Protein AF-A0A965HLG8-F1 (afdb_monomer_lite)

Sequence (120 aa):
MIAYPTDIGPIRDEAHYARMSAKLDALLGEVGSNETSPLMELVDIVGDLIADYEAGRHSLPEVSGVEALKFLMTQHGLKQSDWPEIGSQGVVSEILTGKRDLNLRPALALSARFGLSTAT

pLDDT: mean 81.41, std 14.02, range [40.5, 95.5]

Structure (mmCIF, N/CA/C/O backbone):
data_AF-A0A965HLG8-F1
#
_entry.id   AF-A0A965HLG8-F1
#
loop_
_atom_site.group_PDB
_atom_site.id
_atom_site.type_symbol
_atom_site.label_atom_id
_atom_site.label_alt_id
_atom_site.label_comp_id
_atom_site.label_asym_id
_atom_site.label_entity_id
_atom_site.label_seq_id
_atom_site.pdbx_PDB_ins_code
_atom_site.Cartn_x
_atom_site.Cartn_y
_atom_site.Cartn_z
_atom_site.occupancy
_atom_site.B_iso_or_equiv
_atom_site.auth_seq_id
_atom_site.auth_comp_id
_atom_site.auth_asym_id
_atom_site.auth_atom_id
_atom_site.pdbx_PDB_model_num
ATOM 1 N N . MET A 1 1 ? 13.142 -12.558 -41.364 1.00 40.50 1 MET A N 1
ATOM 2 C CA . MET A 1 1 ? 12.798 -11.514 -40.380 1.00 40.50 1 MET A CA 1
ATOM 3 C C . MET A 1 1 ? 12.504 -12.228 -39.073 1.00 40.50 1 MET A C 1
ATOM 5 O O . MET A 1 1 ? 11.495 -12.913 -38.995 1.00 40.50 1 MET A O 1
ATOM 9 N N . ILE A 1 2 ? 13.444 -12.218 -38.129 1.00 40.94 2 ILE A N 1
ATOM 10 C CA . ILE A 1 2 ? 13.251 -12.859 -36.823 1.00 40.94 2 ILE A CA 1
ATOM 11 C C . ILE A 1 2 ? 12.498 -11.837 -35.974 1.00 40.94 2 ILE A C 1
ATOM 13 O O . ILE A 1 2 ? 13.034 -10.768 -35.696 1.00 40.94 2 ILE A O 1
ATOM 17 N N . ALA A 1 3 ? 11.239 -12.118 -35.642 1.00 43.38 3 ALA A N 1
ATOM 18 C CA . ALA A 1 3 ? 10.528 -11.340 -34.640 1.00 43.38 3 ALA A CA 1
ATOM 19 C C . ALA A 1 3 ? 11.217 -11.618 -33.303 1.00 43.38 3 ALA A C 1
ATOM 21 O O . ALA A 1 3 ? 11.170 -12.746 -32.818 1.00 43.38 3 ALA A O 1
ATOM 22 N N . TYR A 1 4 ? 11.908 -10.627 -32.745 1.00 41.56 4 TYR A N 1
ATOM 23 C CA . TYR A 1 4 ? 12.339 -10.699 -31.357 1.00 41.56 4 TYR A CA 1
ATOM 24 C C . TYR A 1 4 ? 11.082 -10.502 -30.514 1.00 41.56 4 TYR A C 1
ATOM 26 O O . TYR A 1 4 ? 10.489 -9.425 -30.586 1.00 41.56 4 TYR A O 1
ATOM 34 N N . PRO A 1 5 ? 10.606 -11.518 -29.776 1.00 60.31 5 PRO A N 1
ATOM 35 C CA . PRO A 1 5 ? 9.499 -11.303 -28.869 1.00 60.31 5 PRO A CA 1
ATOM 36 C C . PRO A 1 5 ? 9.982 -10.326 -27.797 1.00 60.31 5 PRO A C 1
ATOM 38 O O . PRO A 1 5 ? 10.832 -10.658 -26.976 1.00 60.31 5 PRO A O 1
ATOM 41 N N . THR A 1 6 ? 9.459 -9.103 -27.823 1.00 68.00 6 THR A N 1
ATOM 42 C CA . THR A 1 6 ? 9.771 -8.068 -26.829 1.00 68.00 6 THR A CA 1
ATOM 43 C C . THR A 1 6 ? 9.367 -8.524 -25.412 1.00 68.00 6 THR A C 1
ATOM 45 O O . THR A 1 6 ? 9.934 -8.061 -24.422 1.00 68.00 6 THR A O 1
ATOM 48 N N . ASP A 1 7 ? 8.433 -9.487 -25.317 1.00 81.44 7 ASP A N 1
ATOM 49 C CA . ASP A 1 7 ? 7.845 -10.045 -24.080 1.00 81.44 7 ASP A CA 1
ATOM 50 C C . ASP A 1 7 ? 7.169 -8.975 -23.194 1.00 81.44 7 ASP A C 1
ATOM 52 O O . ASP A 1 7 ? 6.882 -9.210 -22.025 1.00 81.44 7 ASP A O 1
ATOM 56 N N . ILE A 1 8 ? 6.896 -7.797 -23.773 1.00 87.00 8 ILE A N 1
ATOM 57 C CA . ILE A 1 8 ? 6.159 -6.682 -23.169 1.00 87.00 8 ILE A CA 1
ATOM 58 C C . ILE A 1 8 ? 4.724 -6.728 -23.693 1.00 87.00 8 ILE A C 1
ATOM 60 O O . ILE A 1 8 ? 4.493 -6.693 -24.903 1.00 87.00 8 ILE A O 1
ATOM 64 N N . GLY A 1 9 ? 3.766 -6.833 -22.778 1.00 90.25 9 GLY A N 1
ATOM 65 C CA . GLY A 1 9 ? 2.337 -6.914 -23.060 1.00 90.25 9 GLY A CA 1
ATOM 66 C C . GLY A 1 9 ? 1.546 -7.272 -21.798 1.00 90.25 9 GLY A C 1
ATOM 67 O O . GLY A 1 9 ? 2.152 -7.392 -20.733 1.00 90.25 9 GLY A O 1
ATOM 68 N N . PRO A 1 10 ? 0.218 -7.473 -21.907 1.00 91.56 10 PRO A N 1
ATOM 69 C CA . PRO A 1 10 ? -0.637 -7.785 -20.763 1.00 91.56 10 PRO A CA 1
ATOM 70 C C . PRO A 1 10 ? -0.119 -8.987 -19.975 1.00 91.56 10 PRO A C 1
ATOM 72 O O . PRO A 1 10 ? 0.114 -10.051 -20.560 1.00 91.56 10 PRO A O 1
ATOM 75 N N . ILE A 1 11 ? 0.047 -8.808 -18.665 1.00 92.69 11 ILE A N 1
ATOM 76 C CA . ILE A 1 11 ? 0.599 -9.824 -17.769 1.00 92.69 11 ILE A CA 1
ATOM 77 C C . ILE A 1 11 ? -0.465 -10.885 -17.492 1.00 92.69 11 ILE A C 1
ATOM 79 O O . ILE A 1 11 ? -1.588 -10.579 -17.097 1.00 92.69 11 ILE A O 1
ATOM 83 N N . ARG A 1 12 ? -0.122 -12.153 -17.738 1.00 88.69 12 ARG A N 1
ATOM 84 C CA . ARG A 1 12 ? -1.091 -13.268 -17.705 1.00 88.69 12 ARG A CA 1
ATOM 85 C C . ARG A 1 12 ? -0.958 -14.165 -16.486 1.00 88.69 12 ARG A C 1
ATOM 87 O O . ARG A 1 12 ? -1.917 -14.832 -16.103 1.00 88.69 12 ARG A O 1
ATOM 94 N N . ASP A 1 13 ? 0.236 -14.214 -15.917 1.00 89.81 13 ASP A N 1
ATOM 95 C CA . ASP A 1 13 ? 0.590 -15.099 -14.822 1.00 89.81 13 ASP A CA 1
ATOM 96 C C . ASP A 1 13 ? 1.776 -14.544 -14.026 1.00 89.81 13 ASP A C 1
ATOM 98 O O . ASP A 1 13 ? 2.414 -13.559 -14.403 1.00 89.81 13 ASP A O 1
ATOM 102 N N . GLU A 1 14 ? 2.078 -15.223 -12.923 1.00 90.06 14 GLU A N 1
ATOM 103 C CA . GLU A 1 14 ? 3.118 -14.825 -11.980 1.00 90.06 14 GLU A CA 1
ATOM 104 C C . GLU A 1 14 ? 4.526 -14.883 -12.582 1.00 90.06 14 GLU A C 1
ATOM 106 O O . GLU A 1 14 ? 5.399 -14.085 -12.247 1.00 90.06 14 GLU A O 1
ATOM 111 N N . ALA A 1 15 ? 4.760 -15.813 -13.510 1.00 92.31 15 ALA A N 1
ATOM 112 C CA . ALA A 1 15 ? 6.051 -15.926 -14.171 1.00 92.31 15 ALA A CA 1
ATOM 113 C C . ALA A 1 15 ? 6.268 -14.759 -15.141 1.00 92.31 15 ALA A C 1
ATOM 115 O O . ALA A 1 15 ? 7.393 -14.283 -15.288 1.00 92.31 15 ALA A O 1
ATOM 116 N N . HIS A 1 16 ? 5.217 -14.307 -15.828 1.00 93.06 16 HIS A N 1
ATOM 117 C CA . HIS A 1 16 ? 5.253 -13.125 -16.684 1.00 93.06 16 HIS A CA 1
ATOM 118 C C . HIS A 1 16 ? 5.399 -11.850 -15.857 1.00 93.06 16 HIS A C 1
ATOM 120 O O . HIS A 1 16 ? 6.221 -11.011 -16.217 1.00 93.06 16 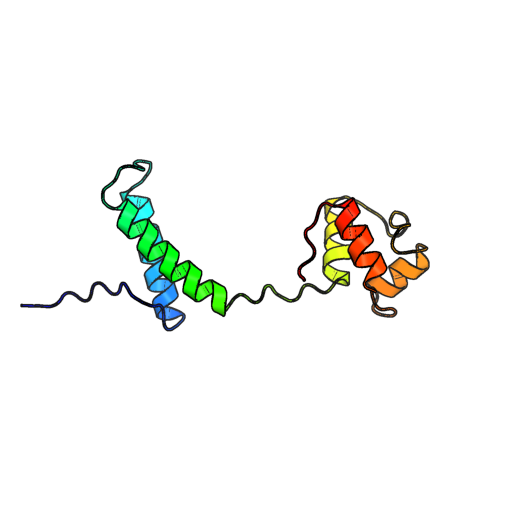HIS A O 1
ATOM 126 N N . TYR A 1 17 ? 4.713 -11.760 -14.716 1.00 92.50 17 TYR A N 1
ATOM 127 C CA . TYR A 1 17 ? 4.889 -10.675 -13.752 1.00 92.50 17 TYR A CA 1
ATOM 128 C C . TYR A 1 17 ? 6.352 -10.548 -13.319 1.00 92.50 17 TYR A C 1
ATOM 130 O O . TYR A 1 17 ? 6.968 -9.515 -13.557 1.00 92.50 17 TYR A O 1
ATOM 138 N N . ALA A 1 18 ? 6.961 -11.634 -12.830 1.00 93.44 18 ALA A N 1
ATOM 139 C CA . ALA A 1 18 ? 8.359 -11.626 -12.398 1.00 93.44 18 ALA A CA 1
ATOM 140 C C . ALA A 1 18 ? 9.331 -11.189 -13.512 1.00 93.44 18 ALA A C 1
ATOM 142 O O . ALA A 1 18 ? 10.304 -10.479 -13.254 1.00 93.44 18 ALA A O 1
ATOM 143 N N . ARG A 1 19 ? 9.070 -11.583 -14.769 1.00 94.62 19 ARG A N 1
ATOM 144 C CA . ARG A 1 19 ? 9.872 -11.131 -15.919 1.00 94.62 19 ARG A CA 1
ATOM 145 C C . ARG A 1 19 ? 9.678 -9.645 -16.215 1.00 94.62 19 ARG A C 1
ATOM 147 O O . ARG A 1 19 ? 10.651 -8.984 -16.566 1.00 94.62 19 ARG A O 1
ATOM 154 N N . MET A 1 20 ? 8.458 -9.127 -16.097 1.00 94.38 20 MET A N 1
ATOM 155 C CA . MET A 1 20 ? 8.154 -7.707 -16.294 1.00 94.38 20 MET A CA 1
ATOM 156 C C . MET A 1 20 ? 8.759 -6.841 -15.186 1.00 94.38 20 MET A C 1
ATOM 158 O O . MET A 1 20 ? 9.383 -5.833 -15.506 1.00 94.38 20 MET A O 1
ATOM 162 N N . SER A 1 21 ? 8.693 -7.269 -13.923 1.00 95.31 21 SER A N 1
ATOM 163 C CA . SER A 1 21 ? 9.349 -6.583 -12.801 1.00 95.31 21 SER A CA 1
ATOM 164 C C . SER A 1 21 ? 10.865 -6.523 -12.993 1.00 95.31 21 SER A C 1
ATOM 166 O O . SER A 1 21 ? 11.450 -5.448 -12.938 1.00 95.31 21 SER A O 1
ATOM 168 N N . ALA A 1 22 ? 11.500 -7.645 -13.351 1.00 95.12 22 ALA A N 1
ATOM 169 C CA . ALA A 1 22 ? 12.938 -7.665 -13.628 1.00 95.12 22 ALA A CA 1
ATOM 170 C C . ALA A 1 22 ? 13.334 -6.764 -14.816 1.00 95.12 22 ALA A C 1
ATOM 172 O O . ALA A 1 22 ? 14.426 -6.193 -14.832 1.00 95.12 22 ALA A O 1
ATOM 173 N N . LYS A 1 23 ? 12.461 -6.625 -15.824 1.00 93.88 23 LYS A N 1
ATOM 174 C CA . LYS A 1 23 ? 12.663 -5.684 -16.938 1.00 93.88 23 LYS A CA 1
ATOM 175 C C . LYS A 1 23 ? 12.547 -4.235 -16.471 1.00 93.88 23 LYS A C 1
ATOM 177 O O . LYS A 1 23 ? 13.381 -3.431 -16.874 1.00 93.88 23 LYS A O 1
ATOM 182 N N . LEU A 1 24 ? 11.552 -3.909 -15.644 1.00 95.19 24 LEU A N 1
ATOM 183 C CA . LEU A 1 24 ? 11.392 -2.573 -15.071 1.00 95.19 24 LEU A CA 1
ATOM 184 C C . LEU A 1 24 ? 12.629 -2.179 -14.256 1.00 95.19 24 LEU A C 1
ATOM 186 O O . LEU A 1 24 ? 13.178 -1.105 -14.479 1.00 95.19 24 LEU A O 1
ATOM 190 N N . ASP A 1 25 ? 13.125 -3.079 -13.406 1.00 95.19 25 ASP A N 1
ATOM 191 C CA . ASP A 1 25 ? 14.343 -2.862 -12.617 1.00 95.19 25 ASP A CA 1
ATOM 192 C C . ASP A 1 25 ? 15.561 -2.588 -13.510 1.00 95.19 25 ASP A C 1
ATOM 194 O O . ASP A 1 25 ? 16.338 -1.667 -13.256 1.00 95.19 25 ASP A O 1
ATOM 198 N N . ALA A 1 26 ? 15.721 -3.358 -14.591 1.00 93.75 26 ALA A N 1
ATOM 199 C CA . ALA A 1 26 ? 16.801 -3.148 -15.550 1.00 93.75 26 ALA A CA 1
ATOM 200 C C . ALA A 1 26 ? 16.675 -1.801 -16.283 1.00 93.75 26 ALA A C 1
ATOM 202 O O . ALA A 1 26 ? 17.677 -1.112 -16.468 1.00 93.75 26 ALA A O 1
ATOM 203 N N . LEU A 1 27 ? 15.457 -1.406 -16.675 1.00 93.25 27 LEU A N 1
ATOM 204 C CA . LEU A 1 27 ? 15.195 -0.116 -17.321 1.00 93.25 27 LEU A CA 1
ATOM 205 C C . LEU A 1 27 ? 15.491 1.054 -16.379 1.00 93.25 27 LEU A C 1
ATOM 207 O O . LEU A 1 27 ? 16.163 1.997 -16.783 1.00 93.25 27 LEU A O 1
ATOM 211 N N . LEU A 1 28 ? 15.050 0.976 -15.123 1.00 92.62 28 LEU A N 1
ATOM 212 C CA . LEU A 1 28 ? 15.344 1.982 -14.102 1.00 92.62 28 LEU A CA 1
ATOM 213 C C . LEU A 1 28 ? 16.847 2.066 -13.808 1.00 92.62 28 LEU A C 1
ATOM 215 O O . LEU A 1 28 ? 17.382 3.161 -13.647 1.00 92.62 28 LEU A O 1
ATOM 219 N N . GLY A 1 29 ? 17.543 0.926 -13.798 1.00 92.44 29 GLY A N 1
ATOM 220 C CA . GLY A 1 29 ? 19.000 0.875 -13.675 1.00 92.44 29 GLY A CA 1
ATOM 221 C C . GLY A 1 29 ? 19.729 1.576 -14.827 1.00 92.44 29 GLY A C 1
ATOM 222 O O . GLY A 1 29 ? 20.699 2.290 -14.582 1.00 92.44 29 GLY A O 1
ATOM 223 N N . GLU A 1 30 ? 19.246 1.413 -16.061 1.00 92.00 30 GLU A N 1
ATOM 224 C CA . GLU A 1 30 ? 19.812 2.050 -17.260 1.00 92.00 30 GLU A CA 1
ATOM 225 C C . GLU A 1 30 ? 19.499 3.555 -17.322 1.00 92.00 30 GLU A C 1
ATOM 227 O O . GLU A 1 30 ? 20.352 4.368 -17.676 1.00 92.00 30 GLU A O 1
ATOM 232 N N . VAL A 1 31 ? 18.274 3.945 -16.957 1.00 91.50 31 VAL A N 1
ATOM 233 C CA . VAL A 1 31 ? 17.851 5.351 -16.886 1.00 91.50 31 VAL A CA 1
ATOM 234 C C . VAL A 1 31 ? 18.611 6.102 -15.787 1.00 91.50 31 VAL A C 1
ATOM 236 O O . VAL A 1 31 ? 18.988 7.266 -15.969 1.00 91.50 31 VAL A O 1
ATOM 239 N N . GLY A 1 32 ? 18.845 5.454 -14.643 1.00 89.31 32 GLY A N 1
ATOM 240 C CA . GLY A 1 32 ? 19.479 6.064 -13.481 1.00 89.31 32 GLY A CA 1
ATOM 241 C C . GLY A 1 32 ? 18.713 7.305 -13.013 1.00 89.31 32 GLY A C 1
ATOM 242 O O . GLY A 1 32 ? 17.529 7.238 -12.707 1.00 89.31 32 GLY A O 1
ATOM 243 N N . SER A 1 33 ? 19.391 8.455 -12.959 1.00 88.06 33 SER A N 1
ATOM 244 C CA . SER A 1 33 ? 18.781 9.745 -12.582 1.00 88.06 33 SER A CA 1
ATOM 245 C C . SER A 1 33 ? 18.346 10.599 -13.781 1.00 88.06 33 SER A C 1
ATOM 247 O O . SER A 1 33 ? 18.022 11.772 -13.607 1.00 88.06 33 SER A O 1
ATOM 249 N N . ASN A 1 34 ? 18.387 10.065 -15.007 1.00 88.88 34 ASN A N 1
ATOM 250 C CA . ASN A 1 34 ? 18.019 10.815 -16.205 1.00 88.88 34 ASN A CA 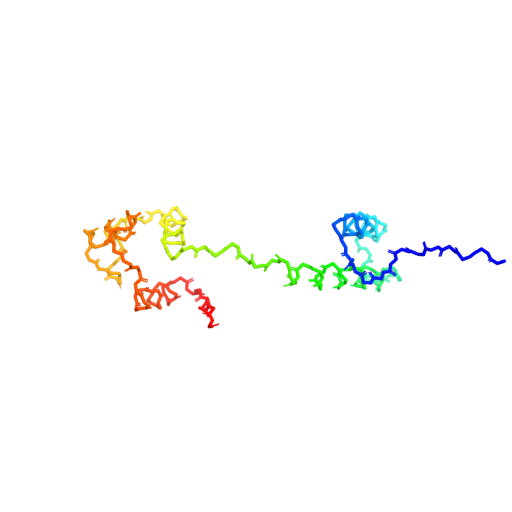1
ATOM 251 C C . ASN A 1 34 ? 16.528 10.666 -16.532 1.00 88.88 34 ASN A C 1
ATOM 253 O O . ASN A 1 34 ? 16.144 9.920 -17.430 1.00 88.88 34 ASN A O 1
ATOM 257 N N . GLU A 1 35 ? 15.698 11.462 -15.871 1.00 83.19 35 GLU A N 1
ATOM 258 C CA . GLU A 1 35 ? 14.242 11.496 -16.081 1.00 83.19 35 GLU A CA 1
ATOM 259 C C . GLU A 1 35 ? 13.818 11.940 -17.496 1.00 83.19 35 GLU A C 1
ATOM 261 O O . GLU A 1 35 ? 12.654 11.828 -17.859 1.00 83.19 35 GLU A O 1
ATOM 266 N N . THR A 1 36 ? 14.745 12.433 -18.324 1.00 91.69 36 THR A N 1
ATOM 267 C CA . THR A 1 36 ? 14.479 12.790 -19.734 1.00 91.69 36 THR A CA 1
ATOM 268 C C . THR A 1 36 ? 14.917 11.709 -20.722 1.00 91.69 36 THR A C 1
ATOM 270 O O . THR A 1 36 ? 14.917 11.928 -21.935 1.00 91.69 36 THR A O 1
ATOM 273 N N . SER A 1 37 ? 15.336 10.544 -20.219 1.00 91.62 37 SER A N 1
ATOM 274 C CA . SER A 1 37 ? 15.749 9.419 -21.051 1.00 91.62 37 SER A CA 1
ATOM 275 C C . SER A 1 37 ? 14.612 8.982 -21.983 1.00 91.62 37 SER A C 1
ATOM 277 O O . SER A 1 37 ? 13.486 8.813 -21.518 1.00 91.62 37 SER A O 1
ATOM 279 N N . PRO A 1 38 ? 14.889 8.679 -23.266 1.00 89.69 38 PRO A N 1
ATOM 280 C CA . PRO A 1 38 ? 13.901 8.079 -24.167 1.00 89.69 38 PRO A CA 1
ATOM 281 C C . PRO A 1 38 ? 13.328 6.748 -23.656 1.00 89.69 38 PRO A C 1
ATOM 283 O O . PRO A 1 38 ? 12.288 6.302 -24.126 1.00 89.69 38 PRO A O 1
ATOM 286 N N . LEU A 1 39 ? 14.010 6.096 -22.706 1.00 91.44 39 LEU A N 1
ATOM 287 C CA . LEU A 1 39 ? 13.541 4.867 -22.069 1.00 91.44 39 LEU A CA 1
ATOM 288 C C . LEU A 1 39 ? 12.458 5.108 -21.008 1.00 91.44 39 LEU A C 1
ATOM 290 O O . LEU A 1 39 ? 11.818 4.140 -20.609 1.00 91.44 39 LEU A O 1
ATOM 294 N N . MET A 1 40 ? 12.226 6.351 -20.568 1.00 93.19 40 MET A N 1
ATOM 295 C CA . MET A 1 40 ? 11.190 6.656 -19.572 1.00 93.19 40 MET A CA 1
ATOM 296 C C . MET A 1 40 ? 9.791 6.285 -20.059 1.00 93.19 40 MET A C 1
ATOM 298 O O . MET A 1 40 ? 9.037 5.688 -19.305 1.00 93.19 40 MET A O 1
ATOM 302 N N . GLU A 1 41 ? 9.481 6.497 -21.341 1.00 92.75 41 GLU A N 1
ATOM 303 C CA . GLU A 1 41 ? 8.197 6.051 -21.905 1.00 92.75 41 GLU A CA 1
ATOM 304 C C . GLU A 1 41 ? 8.015 4.530 -21.777 1.00 92.75 41 GLU A C 1
ATOM 306 O O . GLU A 1 41 ? 6.910 4.033 -21.575 1.00 92.75 41 GLU A O 1
ATOM 311 N N . LEU A 1 42 ? 9.108 3.768 -21.872 1.00 93.00 42 LEU A N 1
ATOM 312 C CA . LEU A 1 42 ? 9.064 2.319 -21.709 1.00 93.00 42 LEU A CA 1
ATOM 313 C C . LEU A 1 42 ? 8.947 1.909 -20.236 1.00 93.00 42 LEU A C 1
ATOM 315 O O . LEU A 1 42 ? 8.257 0.934 -19.944 1.00 93.00 42 LEU A O 1
ATOM 319 N N . VAL A 1 43 ? 9.599 2.640 -19.327 1.00 94.88 43 VAL A N 1
ATOM 320 C CA . VAL A 1 43 ? 9.431 2.490 -17.871 1.00 94.88 43 VAL A CA 1
ATOM 321 C C . VAL A 1 43 ? 7.962 2.674 -17.501 1.00 94.88 43 VAL A C 1
ATOM 323 O O . VAL A 1 43 ? 7.407 1.804 -16.834 1.00 94.88 43 VAL A O 1
ATOM 326 N N . ASP A 1 44 ? 7.327 3.732 -18.007 1.00 94.81 44 ASP A N 1
ATOM 327 C CA . ASP A 1 44 ? 5.919 4.039 -17.745 1.00 94.81 44 ASP A CA 1
ATOM 328 C C . ASP A 1 44 ? 5.007 2.912 -18.248 1.00 94.81 44 ASP A C 1
ATOM 330 O O . ASP A 1 44 ? 4.228 2.351 -17.480 1.00 94.81 44 ASP A O 1
ATOM 334 N N . ILE A 1 45 ? 5.169 2.482 -19.506 1.00 95.00 45 ILE A N 1
ATOM 335 C CA . ILE A 1 45 ? 4.357 1.398 -20.088 1.00 95.00 45 ILE A CA 1
ATOM 336 C C . ILE A 1 45 ? 4.506 0.089 -19.301 1.00 95.00 45 ILE A C 1
ATOM 338 O O . ILE A 1 45 ? 3.525 -0.618 -19.066 1.00 95.00 45 ILE A O 1
ATOM 342 N N . VAL A 1 46 ? 5.733 -0.286 -18.926 1.00 95.12 46 VAL A N 1
ATOM 343 C CA . VAL A 1 46 ? 5.980 -1.521 -18.167 1.00 95.12 46 VAL A CA 1
ATOM 344 C C . VAL A 1 46 ? 5.405 -1.404 -16.753 1.00 95.12 46 VAL A C 1
ATOM 346 O O . VAL A 1 46 ? 4.803 -2.367 -16.274 1.00 95.12 46 VAL A O 1
ATOM 349 N N . GLY A 1 47 ? 5.547 -0.241 -16.114 1.00 95.12 47 GLY A N 1
ATOM 350 C CA . GLY A 1 47 ? 4.972 0.059 -14.805 1.00 95.12 47 GLY A CA 1
ATOM 351 C C . GLY A 1 47 ? 3.447 -0.036 -14.801 1.00 95.12 47 GLY A C 1
ATOM 352 O O . GLY A 1 47 ? 2.886 -0.711 -13.940 1.00 95.12 47 GLY A O 1
ATOM 353 N N . ASP A 1 48 ? 2.784 0.534 -15.805 1.00 95.50 48 ASP A N 1
ATOM 354 C CA . ASP A 1 48 ? 1.326 0.478 -15.946 1.00 95.50 48 ASP A CA 1
ATOM 355 C C . ASP A 1 48 ? 0.817 -0.964 -16.099 1.00 95.50 48 ASP A C 1
ATOM 357 O O . ASP A 1 48 ? -0.173 -1.350 -15.479 1.00 95.50 48 ASP A O 1
ATOM 361 N N . LEU A 1 49 ? 1.513 -1.800 -16.879 1.00 94.25 49 LEU A N 1
ATOM 362 C CA . LEU A 1 49 ? 1.154 -3.214 -17.059 1.00 94.25 49 LEU A CA 1
ATOM 363 C C . LEU A 1 49 ? 1.295 -4.030 -15.763 1.00 94.25 49 LEU A C 1
ATOM 365 O O . LEU A 1 49 ? 0.506 -4.947 -15.523 1.00 94.25 49 LEU A O 1
ATOM 369 N N . ILE A 1 50 ? 2.302 -3.714 -14.945 1.00 94.00 50 ILE A N 1
ATOM 370 C CA . ILE A 1 50 ? 2.508 -4.305 -13.616 1.00 94.00 50 ILE A CA 1
ATOM 371 C C . ILE A 1 50 ? 1.383 -3.868 -12.676 1.00 94.00 50 ILE A C 1
ATOM 373 O O . ILE A 1 50 ? 0.746 -4.721 -12.057 1.00 94.00 50 ILE A O 1
ATOM 377 N N . ALA A 1 51 ? 1.090 -2.567 -12.626 1.00 91.81 51 ALA A N 1
ATOM 378 C CA . ALA A 1 51 ? 0.044 -2.011 -11.775 1.00 91.81 51 ALA A CA 1
ATOM 379 C C . ALA A 1 51 ? -1.346 -2.581 -12.110 1.00 91.81 51 ALA A C 1
ATOM 381 O O . ALA A 1 51 ? -2.091 -2.946 -11.203 1.00 91.81 51 ALA A O 1
ATOM 382 N N . ASP A 1 52 ? -1.683 -2.722 -13.396 1.00 91.69 52 ASP A N 1
ATOM 383 C CA . ASP A 1 52 ? -2.951 -3.316 -13.849 1.00 91.69 52 ASP A CA 1
ATOM 384 C C . ASP A 1 52 ? -3.094 -4.784 -13.400 1.00 91.69 52 ASP A C 1
ATOM 386 O O . ASP A 1 52 ? -4.136 -5.202 -12.887 1.00 91.69 52 ASP A O 1
ATOM 390 N N . TYR A 1 53 ? -2.016 -5.569 -13.502 1.00 88.75 53 TYR A N 1
ATOM 391 C CA . TYR A 1 53 ? -1.998 -6.955 -13.024 1.00 88.75 53 TYR A CA 1
ATOM 392 C C . TYR A 1 53 ? -2.139 -7.061 -11.502 1.00 88.75 53 TYR A C 1
ATOM 394 O O . TYR A 1 53 ? -2.835 -7.951 -10.998 1.00 88.75 53 TYR A O 1
ATOM 402 N N . GLU A 1 54 ? -1.496 -6.163 -10.757 1.00 86.94 54 GLU A N 1
ATOM 403 C CA . GLU A 1 54 ? -1.581 -6.123 -9.298 1.00 86.94 54 GLU A CA 1
ATOM 404 C C . GLU A 1 54 ? -2.957 -5.673 -8.812 1.00 86.94 54 GLU A C 1
ATOM 406 O O . GLU A 1 54 ? -3.473 -6.263 -7.859 1.00 86.94 54 GLU A O 1
ATOM 411 N N . ALA A 1 55 ? -3.579 -4.702 -9.487 1.00 83.12 55 ALA A N 1
ATOM 412 C CA . ALA A 1 55 ? -4.890 -4.161 -9.137 1.00 83.12 55 ALA A CA 1
ATOM 413 C C . ALA A 1 55 ? -5.985 -5.243 -9.094 1.00 83.12 55 ALA A C 1
ATOM 415 O O . ALA A 1 55 ? -6.887 -5.179 -8.261 1.00 83.12 55 ALA A O 1
ATOM 416 N N . GLY A 1 56 ? -5.887 -6.273 -9.943 1.00 66.31 56 GLY A N 1
ATOM 417 C CA . GLY A 1 56 ? -6.814 -7.411 -9.946 1.00 66.31 56 GLY A CA 1
ATOM 418 C C . GLY A 1 56 ? -6.520 -8.502 -8.907 1.00 66.31 56 GLY A C 1
ATOM 419 O O . GLY A 1 56 ? -7.345 -9.396 -8.716 1.00 66.31 56 GLY A O 1
ATOM 420 N N . ARG A 1 57 ? -5.347 -8.478 -8.258 1.00 66.62 57 ARG A N 1
ATOM 421 C CA . ARG A 1 57 ? -4.844 -9.568 -7.390 1.00 66.62 57 ARG A CA 1
ATOM 422 C C . ARG A 1 57 ? -4.616 -9.139 -5.947 1.00 66.62 57 ARG A C 1
ATOM 424 O O . ARG A 1 57 ? -4.684 -9.973 -5.048 1.00 66.62 57 ARG A O 1
ATOM 431 N N . HIS A 1 58 ? -4.393 -7.852 -5.717 1.00 51.28 58 HIS A N 1
ATOM 432 C CA . HIS A 1 58 ? -4.314 -7.266 -4.392 1.00 51.28 58 HIS A CA 1
ATOM 433 C C . HIS A 1 58 ? -5.712 -6.835 -3.961 1.00 51.28 58 HIS A C 1
ATOM 435 O O . HIS A 1 58 ? -6.034 -5.651 -3.892 1.00 51.28 58 HIS A O 1
ATOM 441 N N . SER A 1 59 ? -6.535 -7.808 -3.566 1.00 48.56 59 SER A N 1
ATOM 442 C CA . SER A 1 59 ? -7.363 -7.511 -2.404 1.00 48.56 59 SER A CA 1
ATOM 443 C C . SER A 1 59 ? -6.348 -7.293 -1.289 1.00 48.56 59 SER A C 1
ATOM 445 O O . SER A 1 59 ? -5.650 -8.239 -0.915 1.00 48.56 59 SER A O 1
ATOM 447 N N . LEU A 1 60 ? -6.188 -6.048 -0.821 1.00 51.97 60 LEU A N 1
ATOM 448 C CA . LEU A 1 60 ? -5.522 -5.802 0.458 1.00 51.97 60 LEU A CA 1
ATOM 449 C C . LEU A 1 60 ? -6.033 -6.888 1.413 1.00 51.97 60 LEU A C 1
ATOM 451 O O . LEU A 1 60 ? -7.248 -7.140 1.385 1.00 51.97 60 LEU A O 1
ATOM 455 N N . PRO A 1 61 ? -5.161 -7.588 2.170 1.00 49.38 61 PRO A N 1
ATOM 456 C CA . PRO A 1 61 ? -5.661 -8.536 3.155 1.00 49.38 61 PRO A CA 1
ATOM 457 C C . PRO A 1 61 ? -6.749 -7.798 3.924 1.00 49.38 61 PRO A C 1
ATOM 459 O O . PRO A 1 61 ? -6.515 -6.653 4.315 1.00 49.38 61 PRO A O 1
ATOM 462 N N . GLU A 1 62 ? -7.951 -8.375 4.014 1.00 53.44 62 GLU A N 1
ATOM 463 C CA . GLU A 1 62 ? -9.027 -7.765 4.787 1.00 53.44 62 GLU A CA 1
ATOM 464 C C . GLU A 1 62 ? -8.516 -7.671 6.222 1.00 53.44 62 GLU A C 1
ATOM 466 O O . GLU A 1 62 ? -8.584 -8.624 6.995 1.00 53.44 62 GLU A O 1
ATOM 471 N N . VAL A 1 63 ? -7.903 -6.535 6.552 1.00 61.44 63 VAL A N 1
ATOM 472 C CA . VAL A 1 63 ? -7.430 -6.258 7.892 1.00 61.44 63 VAL A CA 1
ATOM 473 C C . VAL A 1 63 ? -8.702 -6.097 8.688 1.00 61.44 63 VAL A C 1
ATOM 475 O O . VAL A 1 63 ? -9.466 -5.148 8.482 1.00 61.44 63 VAL A O 1
ATOM 478 N N . SER A 1 64 ? -8.959 -7.047 9.580 1.00 74.31 64 SER A N 1
ATOM 479 C CA . SER A 1 64 ? -10.111 -6.939 10.458 1.00 74.31 64 SER A CA 1
ATOM 480 C C . SER A 1 64 ? -10.007 -5.624 11.234 1.00 74.31 64 SER A C 1
ATOM 482 O O . SER A 1 64 ? -8.915 -5.182 11.607 1.00 74.31 64 SER A O 1
ATOM 484 N N . GLY A 1 65 ? -11.142 -4.991 11.542 1.00 75.50 65 GLY A N 1
ATOM 485 C CA . GLY A 1 65 ? -11.135 -3.757 12.339 1.00 75.50 65 GLY A CA 1
ATOM 486 C C . GLY A 1 65 ? -10.378 -3.903 13.673 1.00 75.50 65 GLY A C 1
ATOM 487 O O . GLY A 1 65 ? -9.830 -2.935 14.198 1.00 75.50 65 GLY A O 1
ATOM 488 N N . VAL A 1 66 ? -10.275 -5.133 14.190 1.00 83.25 66 VAL A N 1
ATOM 489 C CA . VAL A 1 66 ? -9.496 -5.488 15.383 1.00 83.25 66 VAL A CA 1
ATOM 490 C C . VAL A 1 66 ? -7.984 -5.424 15.142 1.00 83.25 66 VAL A C 1
ATOM 492 O O . VAL A 1 66 ? -7.251 -4.934 16.002 1.00 83.25 66 VAL A O 1
ATOM 495 N N . GLU A 1 67 ? -7.491 -5.912 14.006 1.00 81.06 67 GLU A N 1
ATOM 496 C CA . GLU A 1 67 ? -6.067 -5.842 13.652 1.00 81.06 67 GLU A CA 1
ATOM 497 C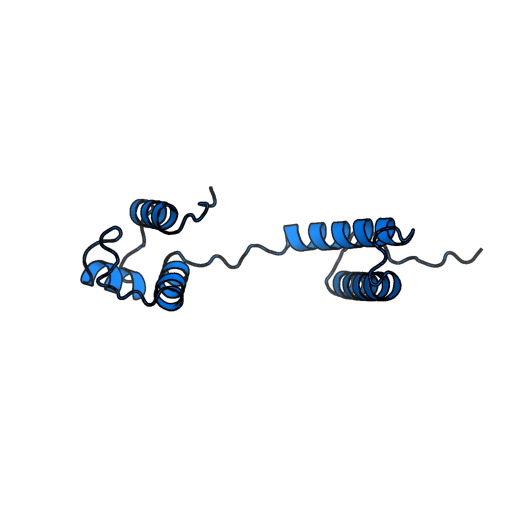 C . GLU A 1 67 ? -5.627 -4.403 13.393 1.00 81.06 67 GLU A C 1
ATOM 499 O O . GLU A 1 67 ? -4.585 -3.985 13.902 1.00 81.06 67 GLU A O 1
ATOM 504 N N . ALA A 1 68 ? -6.463 -3.613 12.715 1.00 79.81 68 ALA A N 1
ATOM 505 C CA . ALA A 1 68 ? -6.232 -2.182 12.534 1.00 79.81 68 ALA A CA 1
ATOM 506 C C . ALA A 1 68 ? -6.152 -1.449 13.888 1.00 79.81 68 ALA A C 1
ATOM 508 O O . ALA A 1 68 ? -5.241 -0.651 14.118 1.00 79.81 68 ALA A O 1
ATOM 509 N N . LEU A 1 69 ? -7.046 -1.773 14.830 1.00 83.50 69 LEU A N 1
ATOM 510 C CA . LEU A 1 69 ? -7.016 -1.212 16.182 1.00 83.50 69 LEU A CA 1
ATOM 511 C C . LEU A 1 69 ? -5.729 -1.587 16.940 1.00 83.50 69 LEU A C 1
ATOM 513 O O . LEU A 1 69 ? -5.094 -0.719 17.539 1.00 83.50 69 LEU A O 1
ATOM 517 N N . LYS A 1 70 ? -5.302 -2.857 16.890 1.00 85.94 70 LYS A N 1
ATOM 518 C CA . LYS A 1 70 ? -4.044 -3.320 17.514 1.00 85.94 70 LYS A CA 1
ATOM 519 C C . LYS A 1 70 ? -2.821 -2.612 16.934 1.00 85.94 70 LYS A C 1
ATOM 521 O O . LYS A 1 70 ? -1.900 -2.252 17.676 1.00 85.94 70 LYS A O 1
ATOM 526 N N . PHE A 1 71 ? -2.820 -2.403 15.621 1.00 83.19 71 PHE A N 1
ATOM 527 C CA . PHE A 1 71 ? -1.766 -1.679 14.929 1.00 83.19 71 PHE A CA 1
ATOM 528 C C . PHE A 1 71 ? -1.683 -0.225 15.410 1.00 83.19 71 PHE A C 1
ATOM 530 O O . PHE A 1 71 ? -0.612 0.208 15.836 1.00 83.19 71 PHE A O 1
ATOM 537 N N . LEU A 1 72 ? -2.810 0.494 15.460 1.00 82.06 72 LEU A N 1
ATOM 538 C CA . LEU A 1 72 ? -2.861 1.876 15.955 1.00 82.06 72 LEU A CA 1
ATOM 539 C C . LEU A 1 72 ? -2.440 1.986 17.427 1.00 82.06 72 LEU A C 1
ATOM 541 O O . LEU A 1 72 ? -1.692 2.896 17.787 1.00 82.06 72 LEU A O 1
ATOM 545 N N . MET A 1 73 ? -2.854 1.038 18.276 1.00 86.00 73 MET A N 1
ATOM 546 C CA . MET A 1 73 ? -2.401 0.972 19.670 1.00 86.00 73 MET A CA 1
ATOM 547 C C . MET A 1 73 ? -0.880 0.865 19.776 1.00 86.00 73 MET A C 1
ATOM 549 O O . MET A 1 73 ? -0.267 1.553 20.587 1.00 86.00 73 MET A O 1
ATOM 553 N N . THR A 1 74 ? -0.267 0.035 18.933 1.00 86.94 74 THR A N 1
ATOM 554 C CA . THR A 1 74 ? 1.183 -0.179 18.940 1.00 86.94 74 THR A CA 1
ATOM 555 C C . THR A 1 74 ? 1.933 1.031 18.386 1.00 86.94 74 THR A C 1
ATOM 557 O O . THR A 1 74 ? 2.869 1.505 19.023 1.00 86.94 74 THR A O 1
ATOM 560 N N . GLN A 1 75 ? 1.505 1.562 17.237 1.00 84.69 75 GLN A N 1
ATOM 561 C CA . GLN A 1 75 ? 2.157 2.701 16.580 1.00 84.69 75 GLN A CA 1
ATOM 562 C C . GLN A 1 75 ? 2.111 3.980 17.422 1.00 84.69 75 GLN A C 1
ATOM 564 O O . GLN A 1 75 ? 3.074 4.742 17.437 1.00 84.69 75 GLN A O 1
ATOM 569 N N . HIS A 1 76 ? 1.014 4.207 18.148 1.00 82.75 76 HIS A N 1
ATOM 570 C CA . HIS A 1 76 ? 0.816 5.421 18.942 1.00 82.75 76 HIS A CA 1
ATOM 571 C C . HIS A 1 76 ? 1.030 5.220 20.452 1.00 82.75 76 HIS A C 1
ATOM 573 O O . HIS A 1 76 ? 0.822 6.155 21.224 1.00 82.75 76 HIS A O 1
ATOM 579 N N . GLY A 1 77 ? 1.424 4.020 20.895 1.00 86.62 77 GLY A N 1
ATOM 580 C CA . GLY A 1 77 ? 1.617 3.704 22.316 1.00 86.62 77 GLY A CA 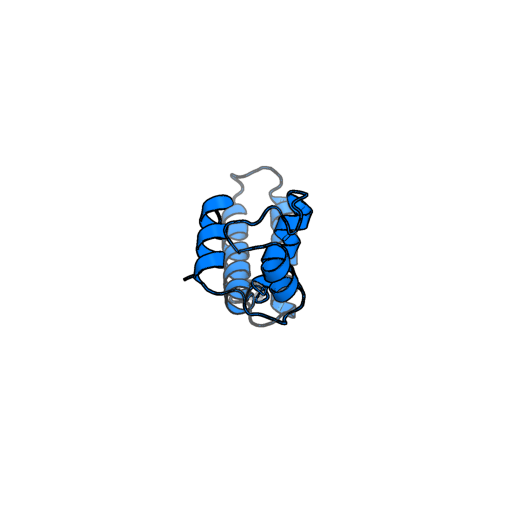1
ATOM 581 C C . GLY A 1 77 ? 0.341 3.809 23.167 1.00 86.62 77 GLY A C 1
ATOM 582 O O . GLY A 1 77 ? 0.425 4.081 24.365 1.00 86.62 77 GLY A O 1
ATOM 583 N N . LEU A 1 78 ? -0.834 3.621 22.559 1.00 88.12 78 LEU A N 1
ATOM 584 C CA . LEU A 1 78 ? -2.138 3.782 23.207 1.00 88.12 78 LEU A CA 1
ATOM 585 C C . LEU A 1 78 ? -2.554 2.506 23.944 1.00 88.12 78 LEU A C 1
ATOM 587 O O . LEU A 1 78 ? -2.452 1.390 23.428 1.00 88.12 78 LEU A O 1
ATOM 591 N N . LYS A 1 79 ? -3.094 2.672 25.149 1.00 88.75 79 LYS A N 1
ATOM 592 C CA . LYS A 1 79 ? -3.656 1.592 25.967 1.00 88.75 79 LYS A CA 1
ATOM 593 C C . LYS A 1 79 ? -5.146 1.435 25.691 1.00 88.75 79 LYS A C 1
ATOM 595 O O . LYS A 1 79 ? -5.790 2.311 25.132 1.00 88.75 79 LYS A O 1
ATOM 600 N N . GLN A 1 80 ? -5.730 0.327 26.147 1.00 86.19 80 GLN A N 1
ATOM 601 C CA . GLN A 1 80 ? -7.174 0.071 26.014 1.00 86.19 80 GLN A CA 1
ATOM 602 C C . GLN A 1 80 ? -8.048 1.157 26.672 1.00 86.19 80 GLN A C 1
ATOM 604 O O . GLN A 1 80 ? -9.186 1.352 26.265 1.00 86.19 80 GLN A O 1
ATOM 609 N N . SER A 1 81 ? -7.523 1.857 27.683 1.00 87.06 81 SER A N 1
ATOM 610 C CA . SER A 1 81 ? -8.187 2.981 28.357 1.00 87.06 81 SER A CA 1
ATOM 611 C C . SER A 1 81 ? -8.295 4.241 27.501 1.00 87.06 81 SER A C 1
ATOM 613 O O . SER A 1 81 ? -9.083 5.123 27.828 1.00 87.06 81 SER A O 1
ATOM 615 N N . ASP A 1 82 ? -7.523 4.331 26.421 1.00 85.56 82 ASP A N 1
ATOM 616 C CA . ASP A 1 82 ? -7.309 5.578 25.685 1.00 85.56 82 ASP A CA 1
ATOM 617 C C . ASP A 1 82 ? -8.233 5.694 24.459 1.00 85.56 82 ASP A C 1
ATOM 619 O O . ASP A 1 82 ? -7.988 6.513 23.569 1.00 85.56 82 ASP A O 1
ATOM 623 N N . TRP A 1 83 ? -9.300 4.881 24.429 1.00 82.31 83 TRP A N 1
ATOM 624 C CA . TRP A 1 83 ? -10.275 4.743 23.335 1.00 82.31 83 TRP A CA 1
ATOM 625 C C . TRP A 1 83 ? -11.722 5.051 23.771 1.00 82.31 83 TRP A C 1
ATOM 627 O O . TRP A 1 83 ? -12.611 4.206 23.598 1.00 82.31 83 TRP A O 1
ATOM 637 N N . PRO A 1 84 ? -12.000 6.238 24.346 1.00 82.19 84 PRO A N 1
ATOM 638 C CA . PRO A 1 84 ? -13.348 6.610 24.787 1.00 82.19 84 PRO A CA 1
ATOM 639 C C . PRO A 1 84 ? -14.391 6.586 23.657 1.00 82.19 84 PRO A C 1
ATOM 641 O O . PRO A 1 84 ? -15.576 6.393 23.920 1.00 82.19 84 PRO A O 1
ATOM 644 N N . GLU A 1 85 ? -13.964 6.744 22.404 1.00 81.12 85 GLU A N 1
ATOM 645 C CA . GLU A 1 85 ? -14.802 6.677 21.208 1.00 81.12 85 GLU A CA 1
ATOM 646 C C . GLU A 1 85 ? -15.304 5.263 20.869 1.00 81.12 85 GLU A C 1
ATOM 648 O O . GLU A 1 85 ? -16.326 5.114 20.197 1.00 81.12 85 GLU A O 1
ATOM 653 N N . ILE A 1 86 ? -14.613 4.225 21.347 1.00 83.06 86 ILE A N 1
ATOM 654 C CA . ILE A 1 86 ? -15.037 2.826 21.210 1.00 83.06 86 ILE A CA 1
ATOM 655 C C . ILE A 1 86 ? -15.920 2.435 22.400 1.00 83.06 86 ILE A C 1
ATOM 657 O O . ILE A 1 86 ? -16.953 1.782 22.231 1.00 83.06 86 ILE A O 1
ATOM 661 N N . GLY A 1 87 ? -15.516 2.829 23.610 1.00 84.62 87 GLY A N 1
ATOM 662 C CA . GLY A 1 87 ? -16.235 2.544 24.845 1.00 84.62 87 GLY A CA 1
ATOM 663 C C . GLY A 1 87 ? -15.312 2.476 26.059 1.00 84.62 87 GLY A C 1
ATOM 664 O O . GLY A 1 87 ? -14.192 2.977 26.051 1.00 84.62 87 GLY A O 1
ATOM 665 N N . SER A 1 88 ? -15.786 1.842 27.132 1.00 88.94 88 SER A N 1
ATOM 666 C CA . SER A 1 88 ? -14.952 1.606 28.314 1.00 88.94 88 SER A CA 1
ATOM 667 C C . SER A 1 88 ? -13.807 0.633 28.005 1.00 88.94 88 SER A C 1
ATOM 669 O O . SER A 1 88 ? -13.888 -0.171 27.077 1.00 88.94 88 SER A O 1
ATOM 671 N N . GLN A 1 89 ? -12.764 0.634 28.840 1.00 88.31 89 GLN A N 1
ATOM 672 C CA . GLN A 1 89 ? -11.625 -0.286 28.704 1.00 88.31 89 GLN A CA 1
ATOM 673 C C . GLN A 1 89 ? -12.055 -1.767 28.610 1.00 88.31 89 GLN A C 1
ATOM 675 O O . GLN A 1 89 ? -11.456 -2.542 27.866 1.00 88.31 89 GLN A O 1
ATOM 680 N N . GLY A 1 90 ? -13.124 -2.158 29.316 1.00 89.75 90 GLY A N 1
ATOM 681 C CA . GLY A 1 90 ? -13.700 -3.504 29.225 1.00 89.75 90 GLY A CA 1
ATOM 682 C C . GLY A 1 90 ? -14.284 -3.814 27.844 1.00 89.75 90 GLY A C 1
ATOM 683 O O . GLY A 1 90 ? -14.006 -4.876 27.294 1.00 89.75 90 GLY A O 1
ATOM 684 N N . VAL A 1 91 ? -15.009 -2.864 27.242 1.00 87.62 91 VAL A N 1
ATOM 685 C CA . VAL A 1 91 ? -15.562 -2.998 25.881 1.00 87.62 91 VAL A CA 1
ATOM 686 C C . VAL A 1 91 ? -14.441 -3.132 24.849 1.00 87.62 91 VAL A C 1
ATOM 688 O O . VAL A 1 91 ? -14.510 -3.989 23.972 1.00 87.62 91 VAL A O 1
ATOM 691 N N . VAL A 1 92 ? -13.377 -2.336 24.977 1.00 87.88 92 VAL A N 1
ATOM 692 C CA . VAL A 1 92 ? -12.202 -2.418 24.095 1.00 87.88 92 VAL A CA 1
ATOM 693 C C . VAL A 1 92 ? -11.519 -3.786 24.223 1.00 87.88 92 VAL A C 1
ATOM 695 O O . VAL A 1 92 ? -11.140 -4.382 23.219 1.00 87.88 92 VAL A O 1
ATOM 698 N N . SER A 1 93 ? -11.416 -4.333 25.438 1.00 88.62 93 SER A N 1
ATOM 699 C CA . SER A 1 93 ? -10.876 -5.680 25.675 1.00 88.62 93 SER A CA 1
ATOM 700 C C . SER A 1 93 ? -11.725 -6.785 25.031 1.00 88.62 93 SER A C 1
ATOM 702 O O . SER A 1 93 ? -11.189 -7.692 24.388 1.00 88.62 93 SER A O 1
ATOM 704 N N . GLU A 1 94 ? -13.054 -6.706 25.145 1.00 88.94 94 GLU A N 1
ATOM 705 C CA . GLU A 1 94 ? -13.973 -7.649 24.491 1.00 88.94 94 GLU A CA 1
ATOM 706 C C . GLU A 1 94 ? -13.823 -7.628 22.967 1.00 88.94 94 GLU A C 1
ATOM 708 O O . GLU A 1 94 ? -13.811 -8.687 22.342 1.00 88.94 94 GLU A O 1
ATOM 713 N N . ILE A 1 95 ? -13.628 -6.445 22.379 1.00 87.88 95 ILE A N 1
ATOM 714 C CA . ILE A 1 95 ? -13.380 -6.289 20.942 1.00 87.88 95 ILE A CA 1
ATOM 715 C C . ILE A 1 95 ? -12.027 -6.893 20.545 1.00 87.88 95 ILE A C 1
ATOM 717 O O . ILE A 1 95 ? -11.947 -7.689 19.613 1.00 87.88 95 ILE A O 1
ATOM 721 N N . LEU A 1 96 ? -10.956 -6.591 21.286 1.00 86.00 96 LEU A N 1
ATOM 722 C CA . LEU A 1 96 ? -9.609 -7.109 21.003 1.00 86.00 96 LEU A CA 1
ATOM 723 C C . LEU A 1 96 ? -9.495 -8.637 21.124 1.00 86.00 96 LEU A C 1
ATOM 725 O O . LEU A 1 96 ? -8.607 -9.237 20.508 1.00 86.00 96 LEU A O 1
ATOM 729 N N . THR A 1 97 ? -10.370 -9.243 21.931 1.00 87.69 97 THR A N 1
ATOM 730 C CA . THR A 1 97 ? -10.461 -10.694 22.156 1.00 87.69 97 THR A CA 1
ATOM 731 C C . THR A 1 97 ? -11.514 -11.383 21.284 1.00 87.69 97 THR A C 1
ATOM 733 O O . THR A 1 97 ? -11.660 -12.599 21.382 1.00 87.69 97 THR A O 1
ATOM 736 N N . GLY A 1 98 ? -12.234 -10.641 20.434 1.00 82.50 98 GLY A N 1
ATOM 737 C CA . GLY A 1 98 ? -13.257 -11.186 19.534 1.00 82.50 98 GLY A CA 1
ATOM 738 C C . GLY A 1 98 ? -14.560 -11.604 20.226 1.00 82.50 98 GLY A C 1
ATOM 739 O O . GLY A 1 98 ? -15.389 -12.273 19.621 1.00 82.50 98 GLY A O 1
ATOM 740 N N . LYS A 1 99 ? -14.765 -11.221 21.492 1.00 85.19 99 LYS A N 1
ATOM 741 C CA . LYS A 1 99 ? -16.026 -11.452 22.221 1.00 85.19 99 LYS A CA 1
ATOM 742 C C . LYS A 1 99 ? -17.131 -10.482 21.802 1.00 85.19 99 LYS A C 1
ATOM 744 O O . LYS A 1 99 ? -18.294 -10.705 22.134 1.00 85.19 99 LYS A O 1
ATOM 749 N N . ARG A 1 100 ? -16.762 -9.393 21.126 1.00 84.31 100 ARG A N 1
ATOM 750 C CA . ARG A 1 100 ? -17.666 -8.346 20.659 1.00 84.31 100 ARG A CA 1
ATOM 751 C C . ARG A 1 100 ? -17.190 -7.784 19.325 1.00 84.31 100 ARG A C 1
ATOM 753 O O . ARG A 1 100 ? -16.008 -7.494 19.173 1.00 84.31 100 ARG A O 1
ATOM 760 N N . ASP A 1 101 ? -18.121 -7.555 18.408 1.00 79.44 101 ASP A N 1
ATOM 761 C CA . ASP A 1 101 ? -17.804 -6.953 17.115 1.00 79.44 101 ASP A CA 1
ATOM 762 C C . ASP A 1 101 ? -17.517 -5.451 17.225 1.00 79.44 101 ASP A C 1
ATOM 764 O O . ASP A 1 101 ? -18.171 -4.706 17.972 1.00 79.44 101 ASP A O 1
ATOM 768 N N . LEU A 1 102 ? -16.545 -4.991 16.434 1.00 76.62 102 LEU A N 1
ATOM 769 C CA . LEU A 1 102 ? -16.283 -3.571 16.232 1.00 76.62 102 LEU A CA 1
ATOM 770 C C . LEU A 1 102 ? -17.319 -3.015 15.247 1.00 76.62 102 LEU A C 1
ATOM 772 O O . LEU A 1 102 ? -17.195 -3.158 14.035 1.00 76.62 102 LEU A O 1
ATOM 776 N N . ASN A 1 103 ? -18.356 -2.377 15.782 1.00 73.50 103 ASN A N 1
ATOM 777 C CA . ASN A 1 103 ? -19.412 -1.784 14.964 1.00 73.50 103 ASN A CA 1
ATOM 778 C C . ASN A 1 103 ? -18.938 -0.535 14.193 1.00 73.50 103 ASN A C 1
ATOM 780 O O . ASN A 1 103 ? -17.970 0.132 14.558 1.00 73.50 103 ASN A O 1
ATOM 784 N N . LEU A 1 104 ? -19.712 -0.159 13.171 1.00 68.31 104 LEU A N 1
ATOM 785 C CA . LEU A 1 104 ? -19.442 0.963 12.257 1.00 68.31 104 LEU A CA 1
ATOM 786 C C . LEU A 1 104 ? -19.230 2.322 12.953 1.00 68.31 104 LEU A C 1
ATOM 788 O O . LEU A 1 104 ? -18.431 3.135 12.502 1.00 68.31 104 LEU A O 1
ATOM 792 N N . ARG A 1 105 ? -19.918 2.579 14.074 1.00 75.69 105 ARG A N 1
ATOM 793 C CA . ARG A 1 105 ? -19.779 3.839 14.832 1.00 75.69 105 ARG A CA 1
ATOM 794 C C . ARG A 1 105 ? -18.353 4.035 15.389 1.00 75.69 105 ARG A C 1
ATOM 796 O O . ARG A 1 105 ? -17.756 5.061 15.073 1.00 75.69 105 ARG A O 1
ATOM 803 N N . PRO A 1 106 ? -17.787 3.081 16.158 1.00 71.50 106 PRO A N 1
ATOM 804 C CA . PRO A 1 106 ? -16.374 3.090 16.537 1.00 71.50 106 PRO A CA 1
ATOM 805 C C . PRO A 1 106 ? -15.397 3.238 15.366 1.00 71.50 106 PRO A C 1
ATOM 807 O O . PRO A 1 106 ? -14.436 3.993 15.476 1.00 71.50 106 PRO A O 1
ATOM 810 N N . ALA A 1 107 ? -15.648 2.561 14.240 1.00 69.00 107 ALA A N 1
ATOM 811 C CA . ALA A 1 107 ? -14.778 2.634 13.065 1.00 69.00 107 ALA A CA 1
ATOM 812 C C . ALA A 1 107 ? -14.726 4.051 12.461 1.00 69.00 107 ALA A C 1
ATOM 814 O O . ALA A 1 107 ? -13.645 4.562 12.167 1.00 69.00 107 ALA A O 1
ATOM 815 N N . LEU A 1 108 ? -15.878 4.724 12.354 1.00 69.12 108 LEU A N 1
ATOM 816 C CA . LEU A 1 108 ? -15.963 6.113 11.888 1.00 69.12 108 LEU A CA 1
ATOM 817 C C . LEU A 1 108 ? -15.275 7.092 12.849 1.00 69.12 108 LEU A C 1
ATOM 819 O O . LEU A 1 108 ? -14.602 8.023 12.411 1.00 69.12 108 LEU A O 1
ATOM 823 N N . ALA A 1 109 ? -15.411 6.881 14.159 1.00 75.62 109 ALA A N 1
ATOM 824 C CA . ALA A 1 109 ? -14.748 7.724 15.148 1.00 75.62 109 ALA A CA 1
ATOM 825 C C . ALA A 1 109 ? -13.218 7.546 15.136 1.00 75.62 109 ALA A C 1
ATOM 827 O O . ALA A 1 109 ? -12.485 8.529 15.256 1.00 75.62 109 ALA A O 1
ATOM 828 N N . LEU A 1 110 ? -12.737 6.317 14.912 1.00 73.12 110 LEU A N 1
ATOM 829 C CA . LEU A 1 110 ? -11.318 6.039 14.680 1.00 73.12 110 LEU A CA 1
ATOM 830 C C . LEU A 1 110 ? -10.811 6.760 13.429 1.00 73.12 110 LEU A C 1
ATOM 832 O O . LEU A 1 110 ? -9.803 7.458 13.484 1.00 73.12 110 LEU A O 1
ATOM 836 N N . SER A 1 111 ? -11.529 6.629 12.313 1.00 72.88 111 SER A N 1
ATOM 837 C CA . SER A 1 111 ? -11.192 7.311 11.060 1.00 72.88 111 SER A CA 1
ATOM 838 C C . SER A 1 111 ? -11.033 8.821 11.265 1.00 72.88 111 SER A C 1
ATOM 840 O O . SER A 1 111 ? -10.017 9.383 10.859 1.00 72.88 111 SER A O 1
ATOM 842 N N . ALA A 1 112 ? -11.957 9.457 11.992 1.00 75.75 112 ALA A N 1
ATOM 843 C CA . ALA A 1 112 ? -11.880 10.881 12.308 1.00 75.75 112 ALA A CA 1
ATOM 844 C C . ALA A 1 112 ? -10.667 11.246 13.184 1.00 75.75 112 ALA A C 1
ATOM 846 O O . ALA A 1 112 ? -10.035 12.276 12.957 1.00 75.75 112 ALA A O 1
ATOM 847 N N . ARG A 1 113 ? -10.318 10.412 14.173 1.00 78.12 113 ARG A N 1
ATOM 848 C CA . ARG A 1 113 ? -9.188 10.666 15.084 1.00 78.12 113 ARG A CA 1
ATOM 849 C C . ARG A 1 113 ? -7.827 10.527 14.400 1.00 78.12 113 ARG A C 1
ATOM 851 O O . ARG A 1 113 ? -6.915 11.283 14.725 1.00 78.12 113 ARG A O 1
ATOM 858 N N . PHE A 1 114 ? -7.689 9.572 13.482 1.00 74.81 114 PHE A N 1
ATOM 859 C CA . PHE A 1 114 ? -6.417 9.259 12.815 1.00 74.81 114 PHE A CA 1
ATOM 860 C C . PHE A 1 114 ? -6.320 9.803 11.384 1.00 74.81 114 PHE A C 1
ATOM 862 O O . PHE A 1 114 ? -5.310 9.582 10.723 1.00 74.81 114 PHE A O 1
ATOM 869 N N . GLY A 1 115 ? -7.344 10.510 10.895 1.00 72.88 115 GLY A N 1
ATOM 870 C CA . GLY A 1 115 ? -7.377 11.038 9.528 1.00 72.88 115 GLY A CA 1
ATOM 871 C C . GLY A 1 115 ? -7.361 9.946 8.452 1.00 72.88 115 GLY A C 1
ATOM 872 O O . GLY A 1 115 ? -6.873 10.179 7.350 1.00 72.88 115 GLY A O 1
ATOM 873 N N . LEU A 1 116 ? -7.852 8.745 8.772 1.00 71.00 116 LEU A N 1
ATOM 874 C CA . LEU A 1 116 ? -7.861 7.608 7.851 1.00 71.00 116 LEU A CA 1
ATOM 875 C C . LEU A 1 116 ? 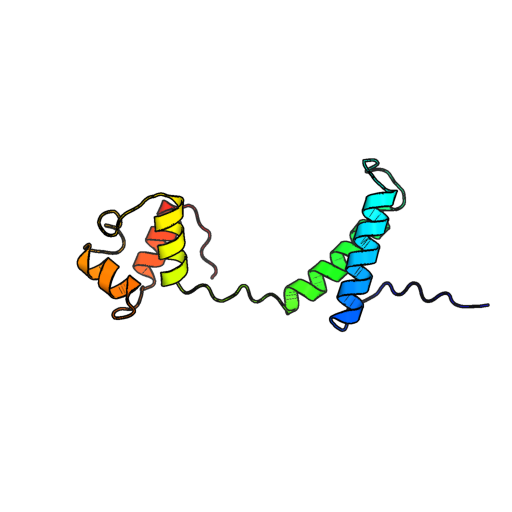-9.090 7.687 6.944 1.00 71.00 116 LEU A C 1
ATOM 877 O O . LEU A 1 116 ? -10.199 7.896 7.435 1.00 71.00 116 LEU A O 1
ATOM 881 N N . SER A 1 117 ? -8.918 7.478 5.638 1.00 59.56 117 SER A N 1
ATOM 882 C CA . SER A 1 117 ? -10.057 7.318 4.727 1.00 59.56 117 SER A CA 1
ATOM 883 C C . SER A 1 117 ? -10.795 6.019 5.053 1.00 59.56 117 SER A C 1
ATOM 885 O O . SER A 1 117 ? -10.165 4.977 5.241 1.00 59.56 117 SER A O 1
ATOM 887 N N . THR A 1 118 ? -12.123 6.070 5.134 1.00 59.25 118 THR A N 1
ATOM 888 C CA . THR A 1 118 ? -12.931 4.850 5.220 1.00 59.25 118 THR A CA 1
ATOM 889 C C . THR A 1 118 ? -13.146 4.327 3.809 1.00 59.25 118 THR A C 1
ATOM 891 O O . THR A 1 118 ? -13.678 5.036 2.956 1.00 59.25 118 THR A O 1
ATOM 894 N N . ALA A 1 119 ? -12.697 3.099 3.544 1.00 54.00 119 ALA A N 1
ATOM 895 C CA . ALA A 1 119 ? -13.099 2.401 2.331 1.00 54.00 119 ALA A CA 1
ATOM 896 C C . ALA A 1 119 ? -14.624 2.208 2.393 1.00 54.00 119 ALA A C 1
ATOM 898 O O . ALA A 1 119 ? -15.143 1.745 3.412 1.00 54.00 119 ALA A O 1
ATOM 899 N N . THR A 1 120 ? -15.319 2.680 1.357 1.00 41.34 120 THR A 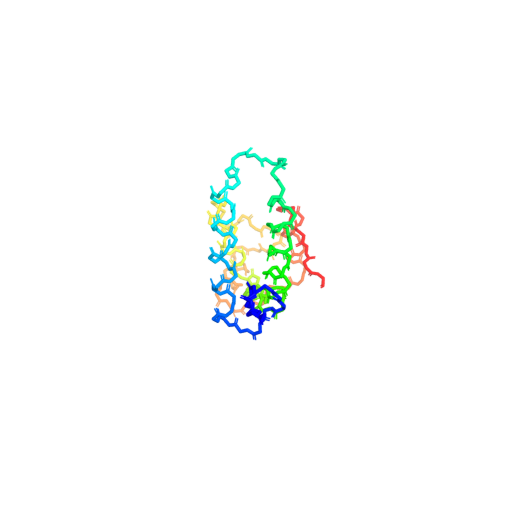N 1
ATOM 900 C CA . THR A 1 120 ? -16.783 2.618 1.226 1.00 41.34 120 THR A CA 1
ATOM 901 C C . THR A 1 120 ? -17.205 1.347 0.518 1.00 41.34 120 THR A C 1
ATOM 903 O O . THR A 1 120 ? -16.452 0.912 -0.380 1.00 41.34 120 THR A O 1
#

Radius of gyration: 22.72 Å; chains: 1; bounding box: 40×29×70 Å

Foldseek 3Di:
DDPPPPLQDAQDDPVSLVVLVVVLVVLCVVCPPPCVDPSVVVNVSSVVNNVVVVVVVDPPPPCFPLNVVVVCCVVVVNALCRQVQQHHSVSSVCCNVVVDHRDPSSVVVVCVVVVNDDDD

Secondary structure (DSSP, 8-state):
--------S---SHHHHHHHHHHHHHHHHHHTT-TT-TTHHHHHHHHHHHHHHHHTT-------HHHHHHHHHHHHT--GGG-TTT-SHHHHHHHHTTSS---HHHHHHHHHHHTPPPP-